Protein AF-A0A7S2FQJ7-F1 (afdb_monomer_lite)

Sequence (141 aa):
DREGGGGQGGASSARGGSSEAGDGGNAVFAIETALRRSIEEGCEGLMLKRLDGQYEPSWGTRRSAAWVKCKKDYIDGMGDSVDLVPIGGWRGMGRKKRWISPWLMATYDPHTGTLGSVCRCMSGFSDVFYREATIRYLGGE

pLDDT: mean 78.76, std 19.37, range [30.19, 96.88]

InterPro domains:
  IPR012310 DNA ligase, ATP-dependent, central [PF01068] (30-71)
  IPR012310 DNA ligase, ATP-dependent, central [PS50160] (31-109)
  IPR012340 Nucleic acid-binding, OB-fold [G3DSA:2.40.50.140] (77-139)
  IPR012340 Nucleic acid-binding, OB-fold [SSF50249] (79-133)
  IPR050191 ATP-dependent DNA ligase [PTHR45674] (30-134)

Foldseek 3Di:
DDDDDDDDDDDDDDPDDDDPPDCPVVVVVVQVVQQVVCVVVVHQGDKQADPPDDDDDPPPPDDDPRIDGDGLCVDPPSDDDDDWDFPDFDQDDDPRNQFTPFTFTWDADPVVRDTHTDDTHGDDDDPVVRVVVRCVPVVGD

Secondary structure (DSSP, 8-state):
---------------------SSHHHHHHHHHHHHHHHHHTT--EEEEE-TT-------TT---TTEEEEEGGGSTTTS-----EEEEEEE--GGGTTSEEEEEEEEEETTTTEEEEEEEE-SSS-HHHHHHHHHHHH---

Organism: NCBI:txid156173

Radius of gyration: 28.9 Å; chains: 1; bounding box: 75×60×74 Å

Structure (mmCIF, N/CA/C/O backbone):
data_AF-A0A7S2FQJ7-F1
#
_entry.id   AF-A0A7S2FQJ7-F1
#
loop_
_atom_site.group_PDB
_atom_site.id
_atom_site.type_symbol
_atom_site.label_atom_id
_atom_site.label_alt_id
_atom_site.label_comp_id
_atom_site.label_asym_id
_atom_site.label_entity_id
_atom_site.label_seq_id
_atom_site.pdbx_PDB_ins_code
_atom_site.Cartn_x
_atom_site.Cartn_y
_atom_site.Cartn_z
_atom_site.occupancy
_atom_site.B_iso_or_equiv
_atom_site.auth_seq_id
_atom_site.auth_comp_id
_atom_site.auth_asym_id
_atom_site.auth_atom_id
_atom_site.pdbx_PDB_model_num
ATOM 1 N N . ASP A 1 1 ? 52.864 43.488 -39.386 1.00 42.78 1 ASP A N 1
ATOM 2 C CA . ASP A 1 1 ? 52.586 43.341 -40.823 1.00 42.78 1 ASP A CA 1
ATOM 3 C C . ASP A 1 1 ? 51.248 42.688 -41.066 1.00 42.78 1 ASP A C 1
ATOM 5 O O . ASP A 1 1 ? 50.887 41.712 -40.419 1.00 42.78 1 ASP A O 1
ATOM 9 N N . ARG A 1 2 ? 50.484 43.356 -41.920 1.00 40.31 2 ARG A N 1
ATOM 10 C CA . ARG A 1 2 ? 49.109 43.109 -42.331 1.00 40.31 2 ARG A CA 1
ATOM 11 C C . ARG A 1 2 ? 49.191 42.785 -43.815 1.00 40.31 2 ARG A C 1
ATOM 13 O O . ARG A 1 2 ? 49.784 43.586 -44.516 1.00 40.31 2 ARG A O 1
ATOM 20 N N . GLU A 1 3 ? 48.591 41.681 -44.242 1.00 39.16 3 GLU A N 1
ATOM 21 C CA . GLU A 1 3 ? 48.091 41.372 -45.599 1.00 39.16 3 GLU A CA 1
ATOM 22 C C . GLU A 1 3 ? 47.535 39.934 -45.497 1.00 39.16 3 GLU A C 1
ATOM 24 O O . GLU A 1 3 ? 48.219 39.055 -44.990 1.00 39.16 3 GLU A O 1
ATOM 29 N N . GLY A 1 4 ? 46.245 39.629 -45.699 1.00 35.25 4 GLY A N 1
ATOM 30 C CA . GLY A 1 4 ? 45.377 39.958 -46.839 1.00 35.25 4 GLY A CA 1
ATOM 31 C C . GLY A 1 4 ? 45.614 38.900 -47.930 1.00 35.25 4 GLY A C 1
ATOM 32 O O . GLY A 1 4 ? 46.753 38.709 -48.314 1.00 35.25 4 GLY A O 1
ATOM 33 N N . GLY A 1 5 ? 44.670 38.136 -48.480 1.00 34.09 5 GLY A N 1
ATOM 34 C CA . GLY A 1 5 ? 43.215 38.037 -48.398 1.00 34.09 5 GLY A CA 1
ATOM 35 C C . GLY A 1 5 ? 42.712 37.173 -49.581 1.00 34.09 5 GLY A C 1
ATOM 36 O O . GLY A 1 5 ? 43.442 36.991 -50.550 1.00 34.09 5 GLY A O 1
ATOM 37 N N . GLY A 1 6 ? 41.458 36.698 -49.510 1.00 31.28 6 GLY A N 1
ATOM 38 C CA . GLY A 1 6 ? 40.651 36.156 -50.630 1.00 31.28 6 GLY A CA 1
ATOM 39 C C . GLY A 1 6 ? 40.807 34.648 -50.911 1.00 31.28 6 GLY A C 1
ATOM 40 O O . GLY A 1 6 ? 41.912 34.135 -50.914 1.00 31.28 6 GLY A O 1
ATOM 41 N N . GLY A 1 7 ? 39.774 33.840 -51.170 1.00 35.16 7 GLY A N 1
ATOM 42 C CA . GLY A 1 7 ? 38.332 34.049 -51.340 1.00 35.16 7 GLY A CA 1
ATOM 43 C C . GLY A 1 7 ? 37.750 32.994 -52.309 1.00 35.16 7 GLY A C 1
ATOM 44 O O . GLY A 1 7 ? 38.396 32.695 -53.305 1.00 35.16 7 GLY A O 1
ATOM 45 N N . GLN A 1 8 ? 36.506 32.542 -52.045 1.00 36.53 8 GLN A N 1
ATOM 46 C CA . GLN A 1 8 ? 35.584 31.721 -52.884 1.00 36.53 8 GLN A CA 1
ATOM 47 C C . GLN A 1 8 ? 35.875 30.206 -52.955 1.00 36.53 8 GLN A C 1
ATOM 49 O O . GLN A 1 8 ? 37.022 29.803 -53.045 1.00 36.53 8 GLN A O 1
ATOM 54 N N . GLY A 1 9 ? 34.924 29.266 -52.948 1.00 30.19 9 GLY A N 1
ATOM 55 C CA . GLY A 1 9 ? 33.457 29.211 -52.846 1.00 30.19 9 GLY A CA 1
ATOM 56 C C . GLY A 1 9 ? 33.097 27.712 -52.692 1.00 30.19 9 GLY A C 1
ATOM 57 O O . GLY A 1 9 ? 33.827 26.856 -53.172 1.00 30.19 9 GLY A O 1
ATOM 58 N N . GLY A 1 10 ? 32.148 27.321 -51.841 1.00 34.22 10 GLY A N 1
ATOM 59 C CA . GLY A 1 10 ? 30.789 26.988 -52.275 1.00 34.22 10 GLY A CA 1
ATOM 60 C C . GLY A 1 10 ? 30.623 25.513 -52.683 1.00 34.22 10 GLY A C 1
ATOM 61 O O . GLY A 1 10 ? 30.840 25.176 -53.837 1.00 34.22 10 GLY A O 1
ATOM 62 N N . ALA A 1 11 ? 30.160 24.657 -51.765 1.00 37.97 11 ALA A N 1
ATOM 63 C CA . ALA A 1 11 ? 29.363 23.472 -52.097 1.00 37.97 11 ALA A CA 1
ATOM 64 C C . ALA A 1 11 ? 28.546 23.029 -50.875 1.00 37.97 11 ALA A C 1
ATOM 66 O O . ALA A 1 11 ? 29.060 22.628 -49.834 1.00 37.97 11 ALA A O 1
ATOM 67 N N . SER A 1 12 ? 27.240 23.153 -51.045 1.00 44.34 12 SER A N 1
ATOM 68 C CA . SER A 1 12 ? 26.151 22.639 -50.232 1.00 44.34 12 SER A CA 1
ATOM 69 C C . SER A 1 12 ? 26.304 21.168 -49.835 1.00 44.34 12 SER A C 1
ATOM 71 O O . SER A 1 12 ? 26.470 20.305 -50.691 1.00 44.34 12 SER A O 1
ATOM 73 N N . SER A 1 13 ? 26.047 20.865 -48.566 1.00 37.53 13 SER A N 1
ATOM 74 C CA . SER A 1 13 ? 25.282 19.670 -48.207 1.00 37.53 13 SER A CA 1
ATOM 75 C C . SER A 1 13 ? 24.521 19.949 -46.921 1.00 37.53 13 SER A C 1
ATOM 77 O O . SER A 1 13 ? 24.993 19.698 -45.814 1.00 37.53 13 SER A O 1
ATOM 79 N N . ALA A 1 14 ? 23.307 20.460 -47.100 1.00 43.41 14 ALA A N 1
ATOM 80 C CA . ALA A 1 14 ? 22.246 20.294 -46.132 1.00 43.41 14 ALA A CA 1
ATOM 81 C C . ALA A 1 14 ? 22.056 18.791 -45.857 1.00 43.41 14 ALA A C 1
ATOM 83 O O . ALA A 1 14 ? 21.597 18.039 -46.712 1.00 43.41 14 ALA A O 1
ATOM 84 N N . ARG A 1 15 ? 22.415 18.356 -44.654 1.00 39.59 15 ARG A N 1
ATOM 85 C CA . ARG A 1 15 ? 21.751 17.250 -43.961 1.00 39.59 15 ARG A CA 1
ATOM 86 C C . ARG A 1 15 ? 21.337 17.869 -42.631 1.00 39.59 15 ARG A C 1
ATOM 88 O O . ARG A 1 15 ? 22.145 18.006 -41.728 1.00 39.59 15 ARG A O 1
ATOM 95 N N . GLY A 1 16 ? 20.202 18.554 -42.589 1.00 32.09 16 GLY A N 1
ATOM 96 C CA . GLY A 1 16 ? 18.915 17.890 -42.722 1.00 32.09 16 GLY A CA 1
ATOM 97 C C . GLY A 1 16 ? 18.671 17.229 -41.378 1.00 32.09 16 GLY A C 1
ATOM 98 O O . GLY A 1 16 ? 19.139 16.119 -41.150 1.00 32.09 16 GLY A O 1
ATOM 99 N N . GLY A 1 17 ? 18.037 17.975 -40.472 1.00 44.47 17 GLY A N 1
ATOM 100 C CA . GLY A 1 17 ? 17.577 17.433 -39.210 1.00 44.47 17 GLY A CA 1
ATOM 101 C C . GLY A 1 17 ? 16.654 16.258 -39.492 1.00 44.47 17 GLY A C 1
ATOM 102 O O . GLY A 1 17 ? 15.616 16.417 -40.125 1.00 44.47 17 GLY A O 1
ATOM 103 N N . SER A 1 18 ? 17.043 15.081 -39.030 1.00 35.97 18 SER A N 1
ATOM 104 C CA . SER A 1 18 ? 16.115 13.990 -38.795 1.00 35.97 18 SER A CA 1
ATOM 105 C C . SER A 1 18 ? 15.708 14.090 -37.335 1.00 35.97 18 SER A C 1
ATOM 107 O O . SER A 1 18 ? 16.428 13.673 -36.433 1.00 35.97 18 SER A O 1
ATOM 109 N N . SER A 1 19 ? 14.565 14.731 -37.123 1.00 44.47 19 SER A N 1
ATOM 110 C CA . SER A 1 19 ? 13.744 14.569 -35.935 1.00 44.47 19 SER A CA 1
ATOM 111 C C . SER A 1 19 ? 13.602 13.078 -35.613 1.00 44.47 19 SER A C 1
ATOM 113 O O . SER A 1 19 ? 12.895 12.364 -36.325 1.00 44.47 19 SER A O 1
ATOM 115 N N . GLU A 1 20 ? 14.257 12.605 -34.553 1.00 46.88 20 GLU A N 1
ATOM 116 C CA . GLU A 1 20 ? 13.988 11.297 -33.945 1.00 46.88 20 GLU A CA 1
ATOM 117 C C . GLU A 1 20 ? 12.658 11.362 -33.184 1.00 46.88 20 GLU A C 1
ATOM 119 O O . GLU A 1 20 ? 12.587 11.389 -31.960 1.00 46.88 20 GLU A O 1
ATOM 124 N N . ALA A 1 21 ? 11.572 11.446 -33.942 1.00 49.09 21 ALA A N 1
ATOM 125 C CA . ALA A 1 21 ? 10.216 11.299 -33.453 1.00 49.09 21 ALA A CA 1
ATOM 126 C C . ALA A 1 21 ? 9.614 10.106 -34.203 1.00 49.09 21 ALA A C 1
ATOM 128 O O . ALA A 1 21 ? 9.104 10.266 -35.308 1.00 49.09 21 ALA A O 1
ATOM 129 N N . GLY A 1 22 ? 9.745 8.893 -33.649 1.00 49.94 22 GLY A N 1
ATOM 130 C CA . GLY A 1 22 ? 9.162 7.709 -34.293 1.00 49.94 22 GLY A CA 1
ATOM 131 C C . GLY A 1 22 ? 9.268 6.353 -33.585 1.00 49.94 22 GLY A C 1
ATOM 132 O O . GLY A 1 22 ? 8.409 5.516 -33.827 1.00 49.94 22 GLY A O 1
ATOM 133 N N . ASP A 1 23 ? 10.239 6.1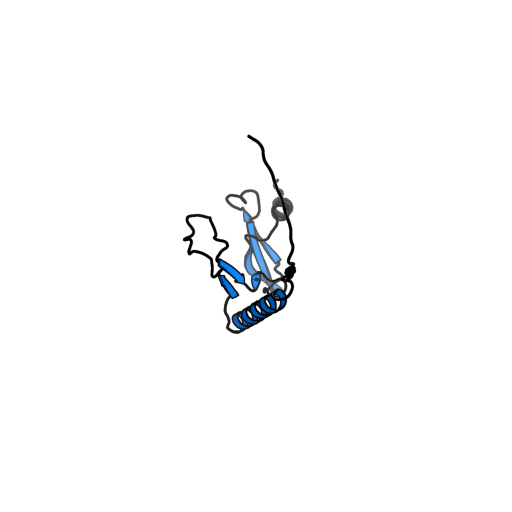12 -32.696 1.00 59.25 23 ASP A N 1
ATOM 134 C CA . ASP A 1 23 ? 10.474 4.751 -32.150 1.00 59.25 23 ASP A CA 1
ATOM 135 C C . ASP A 1 23 ? 9.892 4.506 -30.740 1.00 59.25 23 ASP A C 1
ATOM 137 O O . ASP A 1 23 ? 9.673 3.372 -30.312 1.00 59.25 23 ASP A O 1
ATOM 141 N N . GLY A 1 24 ? 9.550 5.574 -30.013 1.00 59.34 24 GLY A N 1
ATOM 142 C CA . GLY A 1 24 ? 9.061 5.461 -28.632 1.00 59.34 24 GLY A CA 1
ATOM 143 C C . GLY A 1 24 ? 7.766 4.650 -28.489 1.00 59.34 24 GLY A C 1
ATOM 144 O O . GLY A 1 24 ? 7.578 3.971 -27.483 1.00 59.34 24 GLY A O 1
ATOM 145 N N . GLY A 1 25 ? 6.893 4.666 -29.502 1.00 68.44 25 GLY A N 1
ATOM 146 C CA . GLY A 1 25 ? 5.627 3.925 -29.476 1.00 68.44 25 GLY A CA 1
ATOM 147 C C . GLY A 1 25 ? 5.806 2.404 -29.523 1.00 68.44 25 GLY A C 1
ATOM 148 O O . GLY A 1 25 ? 5.094 1.682 -28.828 1.00 68.44 25 GLY A O 1
ATOM 149 N N . ASN A 1 26 ? 6.789 1.914 -30.284 1.00 85.38 26 ASN A N 1
ATOM 150 C CA . ASN A 1 26 ? 7.086 0.483 -30.378 1.00 85.38 26 ASN A CA 1
ATOM 151 C C . ASN A 1 26 ? 7.743 -0.028 -29.088 1.00 85.38 26 ASN A C 1
ATOM 153 O O . ASN A 1 26 ? 7.339 -1.049 -28.533 1.00 85.38 26 ASN A O 1
ATOM 157 N N . ALA A 1 27 ? 8.701 0.733 -28.552 1.00 85.62 27 ALA A N 1
ATOM 158 C CA . ALA A 1 27 ? 9.387 0.376 -27.314 1.00 85.62 27 ALA A CA 1
ATOM 159 C C . ALA A 1 27 ? 8.429 0.283 -26.114 1.00 85.62 27 ALA A C 1
ATOM 161 O O . ALA A 1 27 ? 8.502 -0.670 -25.336 1.00 85.62 27 ALA A O 1
ATOM 162 N N . VAL A 1 28 ? 7.500 1.235 -25.976 1.00 87.50 28 VAL A N 1
ATOM 163 C CA . VAL A 1 28 ? 6.491 1.206 -24.904 1.00 87.50 28 VAL A CA 1
ATOM 164 C C . VAL A 1 28 ? 5.584 -0.017 -25.042 1.00 87.50 28 VAL A C 1
ATOM 166 O O . VAL A 1 28 ? 5.380 -0.728 -24.060 1.00 87.50 28 VAL A O 1
ATOM 169 N N . PHE A 1 29 ? 5.113 -0.316 -26.256 1.00 89.50 29 PHE A N 1
ATOM 170 C CA . PHE A 1 29 ? 4.285 -1.495 -26.516 1.00 89.50 29 PHE A CA 1
ATOM 171 C C . PHE A 1 29 ? 5.017 -2.812 -26.204 1.00 89.50 29 PHE A C 1
ATOM 173 O O . PHE A 1 29 ? 4.442 -3.727 -25.608 1.00 89.50 29 PHE A O 1
ATOM 180 N N . ALA A 1 30 ? 6.305 -2.908 -26.548 1.00 90.50 30 ALA A N 1
ATOM 181 C CA . ALA A 1 30 ? 7.129 -4.073 -26.239 1.00 90.50 30 ALA A CA 1
ATOM 182 C C . ALA A 1 30 ? 7.303 -4.274 -24.723 1.00 90.50 30 ALA A C 1
ATOM 184 O O . ALA A 1 30 ? 7.193 -5.400 -24.233 1.00 90.50 30 ALA A O 1
ATOM 185 N N . ILE A 1 31 ? 7.527 -3.190 -23.971 1.00 90.38 31 ILE A N 1
ATOM 186 C CA . ILE A 1 31 ? 7.642 -3.230 -22.505 1.00 90.38 31 ILE A CA 1
ATOM 187 C C . ILE A 1 31 ? 6.308 -3.628 -21.868 1.00 90.38 31 ILE A C 1
ATOM 189 O O . ILE A 1 31 ? 6.295 -4.471 -20.974 1.00 90.38 31 ILE A O 1
ATOM 193 N N . GLU A 1 32 ? 5.192 -3.066 -22.333 1.00 89.06 32 GLU A N 1
ATOM 194 C CA . GLU A 1 32 ? 3.861 -3.418 -21.833 1.00 89.06 32 GLU A CA 1
ATOM 195 C C . GLU A 1 32 ? 3.546 -4.899 -22.075 1.00 89.06 32 GLU A C 1
ATOM 197 O O . GLU A 1 32 ? 3.114 -5.605 -21.163 1.00 89.06 32 GLU A O 1
ATOM 202 N N . THR A 1 33 ? 3.829 -5.395 -23.281 1.00 91.56 33 THR A N 1
ATOM 203 C CA . THR A 1 33 ? 3.628 -6.805 -23.642 1.00 91.56 33 THR A CA 1
ATOM 204 C C . THR A 1 33 ? 4.485 -7.726 -22.772 1.00 91.56 33 THR A C 1
ATOM 206 O O . THR A 1 33 ? 3.990 -8.723 -22.242 1.00 91.56 33 THR A O 1
ATOM 209 N N . ALA A 1 34 ? 5.760 -7.379 -22.569 1.00 91.19 34 ALA A N 1
ATOM 210 C CA . ALA A 1 34 ? 6.657 -8.133 -21.698 1.00 91.19 34 ALA A CA 1
ATOM 211 C C . ALA A 1 34 ? 6.189 -8.121 -20.234 1.00 91.19 34 ALA A C 1
ATOM 213 O O . ALA A 1 34 ? 6.286 -9.140 -19.549 1.00 91.19 34 ALA A O 1
ATOM 214 N N . LEU A 1 35 ? 5.652 -6.994 -19.757 1.00 90.69 35 LEU A N 1
ATOM 215 C CA . LEU A 1 35 ? 5.143 -6.875 -18.396 1.00 90.69 35 LEU A CA 1
ATOM 216 C C . LEU A 1 35 ? 3.919 -7.769 -18.195 1.00 90.69 35 LEU A C 1
ATOM 218 O O . LEU A 1 35 ? 3.905 -8.551 -17.245 1.00 90.69 35 LEU A O 1
ATOM 222 N N . ARG A 1 36 ? 2.936 -7.710 -19.102 1.00 89.00 36 ARG A N 1
ATOM 223 C CA . ARG A 1 36 ? 1.736 -8.563 -19.046 1.00 89.00 36 ARG A CA 1
ATOM 224 C C . ARG A 1 36 ? 2.104 -10.042 -19.028 1.00 89.00 36 ARG A C 1
ATOM 226 O O . ARG A 1 36 ? 1.665 -10.763 -18.139 1.00 89.00 36 ARG A O 1
ATOM 233 N N . ARG A 1 37 ? 3.003 -10.458 -19.923 1.00 92.38 37 ARG A N 1
ATOM 234 C CA . ARG A 1 37 ? 3.514 -11.831 -19.952 1.00 92.38 37 ARG A CA 1
ATOM 235 C C . ARG A 1 37 ? 4.184 -12.228 -18.633 1.00 92.38 37 ARG A C 1
ATOM 237 O O . ARG A 1 37 ? 3.929 -13.313 -18.128 1.00 92.38 37 ARG A O 1
ATOM 244 N N . SER A 1 38 ? 5.010 -11.354 -18.050 1.00 92.50 38 SER A N 1
ATOM 245 C CA . SER A 1 38 ? 5.659 -11.650 -16.764 1.00 92.50 38 SER A CA 1
ATOM 246 C C . SER A 1 38 ? 4.644 -11.851 -15.633 1.00 92.50 38 SER A C 1
ATOM 248 O O . SER A 1 38 ? 4.835 -12.721 -14.789 1.00 92.50 38 SER A O 1
ATOM 250 N N . ILE A 1 39 ? 3.547 -11.088 -15.643 1.00 88.44 39 ILE A N 1
ATOM 251 C CA . ILE A 1 39 ? 2.466 -11.203 -14.658 1.00 88.44 39 ILE A CA 1
ATOM 252 C C . ILE A 1 39 ? 1.698 -12.518 -14.858 1.00 88.44 39 ILE A C 1
ATOM 254 O O . ILE A 1 39 ? 1.423 -13.207 -13.879 1.00 88.44 39 ILE A O 1
ATOM 258 N N . GLU A 1 40 ? 1.399 -12.899 -16.105 1.00 89.06 40 GLU A N 1
ATOM 259 C CA . GLU A 1 40 ? 0.769 -14.188 -16.444 1.00 89.06 40 GLU A CA 1
ATOM 260 C C . GLU A 1 40 ? 1.635 -15.386 -16.029 1.00 89.06 40 GLU A C 1
ATOM 262 O O . GLU A 1 40 ? 1.121 -16.398 -15.557 1.00 89.06 40 GLU A O 1
ATOM 267 N N . GLU A 1 41 ? 2.958 -15.252 -16.135 1.00 93.94 41 GLU A N 1
ATOM 268 C CA . GLU A 1 41 ? 3.937 -16.236 -15.659 1.00 93.94 41 GLU A CA 1
ATOM 269 C C . GLU A 1 41 ? 4.125 -16.205 -14.122 1.00 93.94 41 GLU A C 1
ATOM 271 O O . GLU A 1 41 ? 4.924 -16.969 -13.579 1.00 93.94 41 GLU A O 1
ATOM 276 N N . GLY A 1 42 ? 3.396 -15.347 -13.398 1.00 87.56 42 GLY A N 1
ATOM 277 C CA . GLY A 1 42 ? 3.425 -15.259 -11.935 1.00 87.56 42 GLY A CA 1
ATOM 278 C C . GLY A 1 42 ? 4.618 -14.489 -11.353 1.00 87.56 42 GLY A C 1
ATOM 279 O O . GLY A 1 42 ? 4.891 -14.596 -10.157 1.00 87.56 42 GLY A O 1
ATOM 280 N N . CYS A 1 43 ? 5.344 -13.717 -12.166 1.00 90.75 43 CYS A N 1
ATOM 281 C CA . CYS A 1 43 ? 6.434 -12.856 -11.700 1.00 90.75 43 CYS A CA 1
ATOM 282 C C . CYS A 1 43 ? 5.910 -11.528 -11.117 1.00 90.75 43 CYS A C 1
ATOM 284 O O . CYS A 1 43 ? 4.856 -11.030 -11.501 1.00 90.75 43 CYS A O 1
ATOM 286 N N . GLU A 1 44 ? 6.686 -10.894 -10.224 1.00 87.56 44 GLU A N 1
ATOM 287 C CA . GLU A 1 44 ? 6.320 -9.588 -9.634 1.00 87.56 44 GLU A CA 1
ATOM 288 C C . GLU A 1 44 ? 6.298 -8.429 -10.656 1.00 87.56 44 GLU A C 1
ATOM 290 O O . GLU A 1 44 ? 5.641 -7.406 -10.436 1.00 87.56 44 GLU A O 1
ATOM 295 N N . GLY A 1 45 ? 7.073 -8.553 -11.738 1.00 89.69 45 GLY A N 1
ATOM 296 C CA . GLY A 1 45 ? 7.219 -7.546 -12.786 1.00 89.69 45 GLY A CA 1
ATOM 297 C C . GLY A 1 45 ? 8.586 -7.595 -13.473 1.00 89.69 45 GLY A C 1
ATOM 298 O O . GLY A 1 45 ? 9.274 -8.616 -13.457 1.00 89.69 45 GLY A O 1
ATOM 299 N N . LEU A 1 46 ? 9.003 -6.471 -14.060 1.00 91.88 46 LEU A N 1
ATOM 300 C CA . LEU A 1 46 ? 10.227 -6.349 -14.853 1.00 91.88 46 LEU A CA 1
ATOM 301 C C . LEU A 1 46 ? 11.339 -5.583 -14.124 1.00 91.88 46 LEU A C 1
ATOM 303 O O . LEU A 1 46 ? 11.108 -4.615 -13.396 1.00 91.88 46 LEU A O 1
ATOM 307 N N . MET A 1 47 ? 12.580 -5.977 -14.404 1.00 91.31 47 MET A N 1
ATOM 308 C CA . MET A 1 47 ? 13.784 -5.219 -14.061 1.00 91.31 47 MET A CA 1
ATOM 309 C C . MET A 1 47 ? 14.338 -4.560 -15.321 1.00 91.31 47 MET A C 1
ATOM 311 O O . MET A 1 47 ? 14.943 -5.228 -16.158 1.00 91.31 47 MET A O 1
ATOM 315 N N . LEU A 1 48 ? 14.171 -3.246 -15.440 1.00 88.75 48 LEU A N 1
ATOM 316 C CA . LEU A 1 48 ? 14.721 -2.468 -16.545 1.00 88.75 48 LEU A CA 1
ATOM 317 C C . LEU A 1 48 ? 16.154 -2.069 -16.204 1.00 88.75 48 LEU A C 1
ATOM 319 O O . LEU A 1 48 ? 16.396 -1.414 -15.189 1.00 88.75 48 LEU A O 1
ATOM 323 N N . LYS A 1 49 ? 17.106 -2.482 -17.040 1.00 88.12 49 LYS A N 1
ATOM 324 C CA . LYS A 1 49 ? 18.527 -2.188 -16.860 1.00 88.12 49 LYS A CA 1
ATOM 325 C C . LYS A 1 49 ? 19.043 -1.413 -18.056 1.00 88.12 49 LYS A C 1
ATOM 327 O O . LYS A 1 49 ? 18.883 -1.842 -19.195 1.00 88.12 49 LYS A O 1
ATOM 332 N N . ARG A 1 50 ? 19.697 -0.291 -17.783 1.00 86.25 50 ARG A N 1
ATOM 333 C CA . ARG A 1 50 ? 20.467 0.436 -18.789 1.00 86.25 50 ARG A CA 1
ATOM 334 C C . ARG A 1 50 ? 21.641 -0.415 -19.263 1.00 86.25 50 ARG A C 1
ATOM 336 O O . ARG A 1 50 ? 22.427 -0.874 -18.439 1.00 86.25 50 ARG A O 1
ATOM 343 N N . LEU A 1 51 ? 21.764 -0.602 -20.576 1.00 85.75 51 LEU A N 1
ATOM 344 C CA . LEU A 1 51 ? 22.868 -1.362 -21.176 1.00 85.75 51 LEU A CA 1
ATOM 345 C C . LEU A 1 51 ? 24.207 -0.615 -21.078 1.00 85.75 51 LEU A C 1
ATOM 347 O O . LEU A 1 51 ? 25.257 -1.242 -21.019 1.00 85.75 51 LEU A O 1
ATOM 351 N N . ASP A 1 52 ? 24.160 0.715 -21.011 1.00 85.06 52 ASP A N 1
ATOM 352 C CA . ASP A 1 52 ? 25.309 1.601 -20.806 1.00 85.06 52 ASP A CA 1
ATOM 353 C C . ASP A 1 52 ? 25.595 1.893 -19.318 1.00 85.06 52 ASP A C 1
ATOM 355 O O . ASP A 1 52 ? 26.515 2.640 -18.983 1.00 85.06 52 ASP A O 1
ATOM 359 N N . GLY A 1 53 ? 24.804 1.319 -18.405 1.00 72.75 53 GLY A N 1
ATOM 360 C CA . GLY A 1 53 ? 24.952 1.514 -16.969 1.00 72.75 53 GLY A CA 1
ATOM 361 C C . GLY A 1 53 ? 26.088 0.670 -16.396 1.00 72.75 53 GLY A C 1
ATOM 362 O O . GLY A 1 53 ? 26.065 -0.556 -16.487 1.00 72.75 53 GLY A O 1
ATOM 363 N N . GLN A 1 54 ? 27.052 1.314 -15.738 1.00 75.50 54 GLN A N 1
ATOM 364 C CA . GLN A 1 54 ? 28.042 0.606 -14.925 1.00 75.50 54 GLN A CA 1
ATOM 365 C C . GLN A 1 54 ? 27.363 -0.062 -13.721 1.00 75.50 54 GLN A C 1
ATOM 367 O O . GLN A 1 54 ? 26.380 0.449 -13.172 1.00 75.50 54 GLN A O 1
ATOM 372 N N . TYR A 1 55 ? 27.892 -1.210 -13.293 1.00 77.00 55 TYR A N 1
ATOM 373 C CA . TYR A 1 55 ? 27.454 -1.826 -12.046 1.00 77.00 55 TYR A CA 1
ATOM 374 C C . TYR A 1 55 ? 27.970 -0.992 -10.872 1.00 77.00 55 TYR A C 1
ATOM 376 O O . TYR A 1 55 ? 29.143 -1.060 -10.516 1.00 77.00 55 TYR A O 1
ATOM 384 N N . GLU A 1 56 ? 27.085 -0.197 -10.279 1.00 72.25 56 GLU A N 1
ATOM 385 C CA . GLU A 1 56 ? 27.364 0.554 -9.059 1.00 72.25 56 GLU A CA 1
ATOM 386 C C . GLU A 1 56 ? 26.791 -0.213 -7.862 1.00 72.25 56 GLU A C 1
ATOM 388 O O . GLU A 1 56 ? 25.565 -0.244 -7.689 1.00 72.25 56 GLU A O 1
ATOM 393 N N . PRO A 1 57 ? 27.636 -0.831 -7.013 1.00 70.06 57 PRO A N 1
ATOM 394 C CA . PRO A 1 57 ? 27.184 -1.314 -5.720 1.00 70.06 57 PRO A CA 1
ATOM 395 C C . PRO A 1 57 ? 26.615 -0.118 -4.958 1.00 70.06 57 PRO A C 1
ATOM 397 O O . PRO A 1 57 ? 27.285 0.906 -4.814 1.00 70.06 57 PRO A O 1
ATOM 400 N N . SER A 1 58 ? 25.379 -0.222 -4.474 1.00 61.88 58 SER A N 1
ATOM 401 C CA . SER A 1 58 ? 24.781 0.848 -3.681 1.00 61.88 58 SER A CA 1
ATOM 402 C C . SER A 1 58 ? 25.535 0.971 -2.354 1.00 61.88 58 SER A C 1
ATOM 404 O O . SER A 1 58 ? 25.248 0.247 -1.400 1.00 61.88 58 SER A O 1
ATOM 406 N N . TRP A 1 59 ? 26.521 1.864 -2.276 1.00 56.88 59 TRP A N 1
ATOM 407 C CA . TRP A 1 59 ? 27.102 2.249 -0.995 1.00 56.88 59 TRP A CA 1
ATOM 408 C C . TRP A 1 59 ? 26.104 3.163 -0.270 1.00 56.88 59 TRP A C 1
ATOM 410 O O . TRP A 1 59 ? 25.834 4.290 -0.693 1.00 56.88 59 TRP A O 1
ATOM 420 N N . GLY A 1 60 ? 25.505 2.657 0.809 1.00 64.94 60 GLY A N 1
ATOM 421 C CA . GLY A 1 60 ? 24.516 3.387 1.605 1.00 64.94 60 GLY A CA 1
ATOM 422 C C . GLY A 1 60 ? 23.151 3.546 0.915 1.00 64.94 60 GLY A C 1
ATOM 423 O O . GLY A 1 60 ? 22.619 2.608 0.334 1.00 64.94 60 GLY A O 1
ATOM 424 N N . THR A 1 61 ? 22.550 4.740 1.010 1.00 57.91 61 THR A N 1
ATOM 425 C CA . THR A 1 61 ? 21.169 5.023 0.547 1.00 57.91 61 THR A CA 1
ATOM 426 C C . THR A 1 61 ? 21.066 5.410 -0.939 1.00 57.91 61 THR A C 1
ATOM 428 O O . THR A 1 61 ? 19.985 5.717 -1.447 1.00 57.91 61 THR A O 1
ATOM 431 N N . ARG A 1 62 ? 22.194 5.444 -1.661 1.00 64.06 62 ARG A N 1
ATOM 432 C CA . ARG A 1 62 ? 22.231 5.877 -3.062 1.00 64.06 62 ARG A CA 1
ATOM 433 C C . ARG A 1 62 ? 21.695 4.754 -3.951 1.00 64.06 62 ARG A C 1
ATOM 435 O O . ARG A 1 62 ? 22.394 3.785 -4.232 1.00 64.06 62 ARG A O 1
ATOM 442 N N . ARG A 1 63 ? 20.437 4.876 -4.382 1.00 65.25 63 ARG A N 1
ATOM 443 C CA . ARG A 1 63 ? 19.873 4.011 -5.426 1.00 65.25 63 ARG A CA 1
ATOM 444 C C . ARG A 1 63 ? 20.400 4.480 -6.779 1.00 65.25 63 ARG A C 1
ATOM 446 O O . ARG A 1 63 ? 20.250 5.655 -7.107 1.00 65.25 63 ARG A O 1
ATOM 453 N N . SER A 1 64 ? 21.013 3.588 -7.549 1.00 69.44 64 SER A N 1
ATOM 454 C CA . SER A 1 64 ? 21.392 3.899 -8.925 1.00 69.44 64 SER A CA 1
ATOM 455 C C . SER A 1 64 ? 20.133 3.932 -9.799 1.00 69.44 64 SER A C 1
ATOM 457 O O . SER A 1 64 ? 19.259 3.073 -9.694 1.00 69.44 64 SER A O 1
ATOM 459 N N . ALA A 1 65 ? 20.027 4.931 -10.678 1.00 72.38 65 ALA A N 1
ATOM 460 C CA . ALA A 1 65 ? 18.949 5.003 -11.671 1.00 72.38 65 ALA A CA 1
ATOM 461 C C . ALA A 1 65 ? 19.163 4.024 -12.842 1.00 72.38 65 ALA A C 1
ATOM 463 O O . ALA A 1 65 ? 18.364 3.971 -13.771 1.00 72.38 65 ALA A O 1
ATOM 464 N N . ALA A 1 66 ? 20.259 3.258 -12.816 1.00 79.81 66 ALA A N 1
ATOM 465 C CA . ALA A 1 66 ? 20.588 2.291 -13.851 1.00 79.81 66 ALA A CA 1
ATOM 466 C C . ALA A 1 66 ? 19.618 1.103 -13.861 1.00 79.81 66 ALA A C 1
ATOM 468 O O . ALA A 1 66 ? 19.430 0.493 -14.915 1.00 79.81 66 ALA A O 1
ATOM 469 N N . TRP A 1 67 ? 19.061 0.737 -12.699 1.00 85.88 67 TRP A N 1
ATOM 470 C CA . TRP A 1 67 ? 18.187 -0.423 -12.525 1.00 85.88 67 TRP A CA 1
ATOM 471 C C . TRP A 1 67 ? 16.842 0.031 -11.954 1.00 85.88 67 TRP A C 1
ATOM 473 O O . TRP A 1 67 ? 16.755 0.460 -10.803 1.00 85.88 67 TRP A O 1
ATOM 483 N N . VAL A 1 68 ? 15.781 -0.092 -12.746 1.00 87.88 68 VAL A N 1
ATOM 484 C CA . VAL A 1 68 ? 14.427 0.328 -12.374 1.00 87.88 68 VAL A CA 1
ATOM 485 C C . VAL A 1 68 ? 13.528 -0.897 -12.242 1.00 87.88 68 VAL A C 1
ATOM 487 O O . VAL A 1 68 ? 13.500 -1.762 -13.114 1.00 87.88 68 VAL A O 1
ATOM 490 N N . LYS A 1 69 ? 12.791 -0.969 -11.131 1.00 89.44 69 LYS A N 1
ATOM 491 C CA . LYS A 1 69 ? 11.765 -1.988 -10.883 1.00 89.44 69 LYS A CA 1
ATOM 492 C C . LYS A 1 69 ? 10.442 -1.503 -11.467 1.00 89.44 69 LYS A C 1
ATOM 494 O O . LYS A 1 69 ? 9.927 -0.487 -11.009 1.00 89.44 69 LYS A O 1
ATOM 499 N N . CYS A 1 70 ? 9.890 -2.231 -12.426 1.00 88.94 70 CYS A N 1
ATOM 500 C CA . CYS A 1 70 ? 8.542 -2.019 -12.939 1.00 88.94 70 CYS A CA 1
ATOM 501 C C . CYS A 1 70 ? 7.652 -3.144 -12.402 1.00 88.94 70 CYS A C 1
ATOM 503 O O . CYS A 1 70 ? 7.797 -4.287 -12.822 1.00 88.94 70 CYS A O 1
ATOM 505 N N . LYS A 1 71 ? 6.791 -2.841 -11.427 1.00 88.06 71 LYS A N 1
ATOM 506 C CA . LYS A 1 71 ? 5.877 -3.809 -10.800 1.00 88.06 71 LYS A CA 1
ATOM 507 C C . LYS A 1 71 ? 4.438 -3.508 -11.185 1.00 88.06 71 LYS A C 1
ATOM 509 O O . LYS A 1 71 ? 4.108 -2.341 -11.402 1.00 88.06 71 LYS A O 1
ATOM 514 N N . LYS A 1 72 ? 3.582 -4.536 -11.169 1.00 83.75 72 LYS A N 1
ATOM 515 C CA . LYS A 1 72 ? 2.135 -4.366 -11.384 1.00 83.75 72 LYS A CA 1
ATOM 516 C C . LYS A 1 72 ? 1.523 -3.343 -10.418 1.00 83.75 72 LYS A C 1
ATOM 518 O O . LYS A 1 72 ? 0.716 -2.522 -10.830 1.00 83.75 72 LYS A O 1
ATOM 523 N N . ASP A 1 73 ? 2.003 -3.321 -9.170 1.00 82.81 73 ASP A N 1
ATOM 524 C CA . ASP A 1 73 ? 1.478 -2.470 -8.091 1.00 82.81 73 ASP A CA 1
ATOM 525 C C . ASP A 1 73 ? 1.728 -0.971 -8.311 1.00 82.81 73 ASP A C 1
ATOM 527 O O . ASP A 1 73 ? 1.190 -0.136 -7.590 1.00 82.81 73 ASP A O 1
ATOM 531 N N . TYR A 1 74 ? 2.596 -0.613 -9.261 1.00 79.50 74 TYR A N 1
ATOM 532 C CA . TYR A 1 74 ? 2.886 0.784 -9.588 1.00 79.50 74 TYR A CA 1
ATOM 533 C C . TYR A 1 74 ? 1.990 1.328 -10.698 1.00 79.50 74 TYR A C 1
ATOM 535 O O . TYR A 1 74 ? 2.009 2.535 -10.936 1.00 79.50 74 TYR A O 1
ATOM 543 N N . ILE A 1 75 ? 1.239 0.465 -11.385 1.00 79.38 75 ILE A N 1
ATOM 544 C CA . ILE A 1 75 ? 0.362 0.867 -12.479 1.00 79.38 75 ILE A CA 1
ATOM 545 C C . ILE A 1 75 ? -1.062 0.961 -11.951 1.00 79.38 75 ILE A C 1
ATOM 547 O O . ILE A 1 75 ? -1.611 -0.001 -11.410 1.00 79.38 75 ILE A O 1
ATOM 551 N N . ASP A 1 76 ? -1.650 2.142 -12.124 1.00 75.31 76 ASP A N 1
ATOM 552 C CA . ASP A 1 76 ? -3.013 2.410 -11.694 1.00 75.31 76 ASP A CA 1
ATOM 553 C C . ASP A 1 76 ? -3.999 1.455 -12.388 1.00 75.31 76 ASP A C 1
ATOM 555 O O . ASP A 1 76 ? -3.905 1.204 -13.591 1.00 75.31 76 ASP A O 1
ATOM 559 N N . GLY A 1 77 ? -4.905 0.868 -11.608 1.00 75.62 77 GLY A N 1
ATOM 560 C CA . GLY A 1 77 ? -5.880 -0.119 -12.080 1.00 75.62 77 GLY A CA 1
ATOM 561 C C . GLY A 1 77 ? -5.369 -1.551 -12.315 1.00 75.62 77 GLY A C 1
ATOM 562 O O . GLY A 1 77 ? -6.190 -2.415 -12.609 1.00 75.62 77 GLY A O 1
ATOM 563 N N . MET A 1 78 ? -4.065 -1.838 -12.173 1.00 73.12 78 MET A N 1
ATOM 564 C CA . MET A 1 78 ? -3.513 -3.209 -12.270 1.00 73.12 78 MET A CA 1
ATOM 565 C C . MET A 1 78 ? -3.120 -3.829 -10.919 1.00 73.12 78 MET A C 1
ATOM 567 O O . MET A 1 78 ? -2.870 -5.034 -10.841 1.00 73.12 78 MET A O 1
ATOM 571 N N . GLY A 1 79 ? -3.039 -3.016 -9.865 1.00 77.88 79 GLY A N 1
ATOM 572 C CA . GLY A 1 79 ? -2.823 -3.484 -8.498 1.00 77.88 79 GLY A CA 1
ATOM 573 C C . GLY A 1 79 ? -4.112 -3.991 -7.851 1.00 77.88 79 GLY A C 1
ATOM 574 O O . GLY A 1 79 ? -5.191 -3.453 -8.095 1.00 77.88 79 GLY A O 1
ATOM 575 N N . ASP A 1 80 ? -3.987 -4.997 -6.987 1.00 82.56 80 ASP A N 1
ATOM 576 C CA . ASP A 1 80 ? -5.105 -5.482 -6.180 1.00 82.56 80 ASP A CA 1
ATOM 577 C C . ASP A 1 80 ? -5.447 -4.429 -5.111 1.00 82.56 80 ASP A C 1
ATOM 579 O O . ASP A 1 80 ? -4.602 -4.066 -4.287 1.00 82.56 80 ASP A O 1
ATOM 583 N N . SER A 1 81 ? -6.682 -3.926 -5.118 1.00 86.69 81 SER A N 1
ATOM 584 C CA . SER A 1 81 ? -7.192 -2.994 -4.111 1.00 86.69 81 SER A CA 1
ATOM 585 C C . SER A 1 81 ? -8.355 -3.621 -3.347 1.00 86.69 81 SER A C 1
ATOM 587 O O . SER A 1 81 ? -9.167 -4.363 -3.896 1.00 86.69 81 SER A O 1
ATOM 589 N N . VAL A 1 82 ? -8.405 -3.358 -2.042 1.00 89.38 82 VAL A N 1
ATOM 590 C CA . VAL A 1 82 ? -9.454 -3.863 -1.154 1.00 89.38 82 VAL A CA 1
ATOM 591 C C . VAL A 1 82 ? -9.924 -2.755 -0.224 1.00 89.38 82 VAL A C 1
ATOM 593 O O . VAL A 1 82 ? -9.109 -2.024 0.346 1.00 89.38 82 VAL A O 1
ATOM 596 N N . ASP A 1 83 ? -11.238 -2.662 -0.041 1.00 91.44 83 ASP A N 1
ATOM 597 C CA . ASP A 1 83 ? -11.851 -1.738 0.906 1.00 91.44 83 ASP A CA 1
ATOM 598 C C . ASP A 1 83 ? -11.875 -2.366 2.299 1.00 91.44 83 ASP A C 1
ATOM 600 O O . ASP A 1 83 ? -12.458 -3.430 2.518 1.00 91.44 83 ASP A O 1
ATOM 604 N N . LEU A 1 84 ? -11.224 -1.707 3.257 1.00 94.12 84 LEU A N 1
ATOM 605 C CA . LEU A 1 84 ? -11.089 -2.199 4.624 1.00 94.12 84 LEU A CA 1
ATOM 606 C C . LEU A 1 84 ? -11.569 -1.157 5.634 1.00 94.12 84 LEU A C 1
ATOM 608 O O . LEU A 1 84 ? -11.354 0.045 5.471 1.00 94.12 84 LEU A O 1
ATOM 612 N N . VAL A 1 85 ? -12.146 -1.634 6.734 1.00 93.31 85 VAL A N 1
ATOM 613 C CA . VAL A 1 85 ? -12.626 -0.801 7.839 1.00 93.31 85 VAL A CA 1
ATOM 614 C C . VAL A 1 85 ? -11.536 -0.681 8.911 1.00 93.31 85 VAL A C 1
ATOM 616 O O . VAL A 1 85 ? -11.031 -1.708 9.375 1.00 93.31 85 VAL A O 1
ATOM 619 N N . PRO A 1 86 ? -11.157 0.535 9.347 1.00 92.62 86 PRO A N 1
ATOM 620 C CA . PRO A 1 86 ? -10.267 0.704 10.489 1.00 92.62 86 PRO A CA 1
ATOM 621 C C . PRO A 1 86 ? -11.004 0.349 11.789 1.00 92.62 86 PRO A C 1
ATOM 623 O O . PRO A 1 86 ? -11.982 0.999 12.150 1.00 92.62 86 PRO A O 1
ATOM 626 N N . ILE A 1 87 ? -10.520 -0.664 12.510 1.00 94.50 87 ILE A N 1
ATOM 627 C CA . ILE A 1 87 ? -11.128 -1.162 13.762 1.00 94.50 87 ILE A CA 1
ATOM 628 C C . ILE A 1 87 ? -10.294 -0.862 15.012 1.00 94.50 87 ILE A C 1
ATOM 630 O O . ILE A 1 87 ? -10.728 -1.109 16.133 1.00 94.50 87 ILE A O 1
ATOM 634 N N . GLY A 1 88 ? -9.084 -0.334 14.841 1.00 93.56 88 GLY A N 1
ATOM 635 C CA . GLY A 1 88 ? -8.213 0.039 15.949 1.00 93.56 88 GLY A CA 1
ATOM 636 C C . GLY A 1 88 ? -6.898 0.640 15.475 1.00 93.56 88 GLY A C 1
ATOM 637 O O . GLY A 1 88 ? -6.631 0.727 14.277 1.00 93.56 88 GLY A O 1
ATOM 638 N N . GLY A 1 89 ? -6.047 1.036 16.414 1.00 93.44 89 GLY A N 1
ATOM 639 C CA . GLY A 1 89 ? -4.731 1.572 16.095 1.00 93.44 89 GLY A CA 1
ATOM 640 C C . GLY A 1 89 ? -3.816 1.647 17.308 1.00 93.44 89 GLY A C 1
ATOM 641 O O . GLY A 1 89 ? -4.263 1.603 18.453 1.00 93.44 89 GLY A O 1
ATOM 642 N N . TRP A 1 90 ? -2.517 1.752 17.044 1.00 93.25 90 TRP A N 1
ATOM 643 C CA . TRP A 1 90 ? -1.487 1.891 18.073 1.00 93.25 90 TRP A CA 1
ATOM 644 C C . TRP A 1 90 ? -0.926 3.304 18.085 1.00 93.25 90 TRP A C 1
ATOM 646 O O . TRP A 1 90 ? -0.933 4.004 17.072 1.00 93.25 90 TRP A O 1
ATOM 656 N N . ARG A 1 91 ? -0.373 3.716 19.226 1.00 91.25 91 ARG A N 1
ATOM 657 C CA . ARG A 1 91 ? 0.414 4.944 19.284 1.00 91.25 91 ARG A CA 1
ATOM 658 C C . ARG A 1 91 ? 1.712 4.750 18.505 1.00 91.25 91 ARG A C 1
ATOM 660 O O . ARG A 1 91 ? 2.450 3.801 18.763 1.00 91.25 91 ARG A O 1
ATOM 667 N N . GLY A 1 92 ? 1.980 5.652 17.566 1.00 89.25 92 GLY A N 1
ATOM 668 C CA . GLY A 1 92 ? 3.155 5.556 16.715 1.00 89.25 92 GLY A CA 1
ATOM 669 C C . GLY A 1 92 ? 4.469 5.711 17.472 1.00 89.25 92 GLY A C 1
ATOM 670 O O . GLY A 1 92 ? 4.529 6.134 18.628 1.00 89.25 92 GLY A O 1
ATOM 671 N N . MET A 1 93 ? 5.557 5.385 16.779 1.00 88.69 93 MET A N 1
ATOM 672 C CA . MET A 1 93 ? 6.928 5.502 17.274 1.00 88.69 93 MET A CA 1
ATOM 673 C C . MET A 1 93 ? 7.778 6.328 16.295 1.00 88.69 93 MET A C 1
ATOM 675 O O . MET A 1 93 ? 7.406 6.520 15.133 1.00 88.69 93 MET A O 1
ATOM 679 N N . GLY A 1 94 ? 8.908 6.869 16.763 1.00 89.69 94 GLY A N 1
ATOM 680 C CA . GLY A 1 94 ? 9.823 7.670 15.939 1.00 89.69 94 GLY A CA 1
ATOM 681 C C . GLY A 1 94 ? 9.140 8.900 15.330 1.00 89.69 94 GLY A C 1
ATOM 682 O O . GLY A 1 94 ? 8.530 9.690 16.053 1.00 89.69 94 GLY A O 1
ATOM 683 N N . ARG A 1 95 ? 9.192 9.037 13.994 1.00 87.81 95 ARG A N 1
ATOM 684 C CA . ARG A 1 95 ? 8.545 10.140 13.250 1.00 87.81 95 ARG A CA 1
ATOM 685 C C . ARG A 1 95 ? 7.048 10.257 13.557 1.00 87.81 95 ARG A C 1
ATOM 687 O O . ARG A 1 95 ? 6.521 11.362 13.595 1.00 87.81 95 ARG A O 1
ATOM 694 N N . LYS A 1 96 ? 6.375 9.129 13.805 1.00 88.31 96 LYS A N 1
ATOM 695 C CA . LYS A 1 96 ? 4.921 9.060 14.016 1.00 88.31 96 LYS A CA 1
ATOM 696 C C . LYS A 1 96 ? 4.515 9.026 15.488 1.00 88.31 96 LYS A C 1
ATOM 698 O O . LYS A 1 96 ? 3.372 8.718 15.785 1.00 88.31 96 LYS A O 1
ATOM 703 N N . LYS A 1 97 ? 5.412 9.367 16.424 1.00 89.44 97 LYS A N 1
ATOM 704 C CA . LYS A 1 97 ? 5.135 9.336 17.878 1.00 89.44 97 LYS A CA 1
ATOM 705 C C . LYS A 1 97 ? 3.904 10.148 18.309 1.00 89.44 97 LYS A C 1
ATOM 707 O O . LYS A 1 97 ? 3.315 9.879 19.353 1.00 89.44 97 LYS A O 1
ATOM 712 N N . ARG A 1 98 ? 3.546 11.154 17.512 1.00 88.12 98 ARG A N 1
ATOM 713 C CA . ARG A 1 98 ? 2.426 12.069 17.757 1.00 88.12 98 ARG A CA 1
ATOM 714 C C . ARG A 1 98 ? 1.090 11.539 17.235 1.00 88.12 98 ARG A C 1
ATOM 716 O O . ARG A 1 98 ? 0.071 12.120 17.560 1.00 88.12 98 ARG A O 1
ATOM 723 N N . TRP A 1 99 ? 1.085 10.466 16.443 1.00 91.12 99 TRP A N 1
ATOM 724 C CA . TRP A 1 99 ? -0.098 10.017 15.709 1.00 91.12 99 TRP A CA 1
ATOM 725 C C . TRP A 1 99 ? -0.459 8.562 15.998 1.00 91.12 99 TRP A C 1
ATOM 727 O O . TRP A 1 99 ? 0.375 7.774 16.456 1.00 91.12 99 TRP A O 1
ATOM 737 N N . ILE A 1 100 ? -1.696 8.194 15.668 1.00 91.00 100 ILE A N 1
ATOM 738 C CA . ILE A 1 100 ? -2.137 6.798 15.603 1.00 91.00 100 ILE A CA 1
ATOM 739 C C . ILE A 1 100 ? -1.549 6.155 14.343 1.00 91.00 100 ILE A C 1
ATOM 741 O O . ILE A 1 100 ? -1.860 6.546 13.217 1.00 91.00 100 ILE A O 1
ATOM 745 N N . SER A 1 101 ? -0.654 5.191 14.535 1.00 91.25 101 SER A N 1
ATOM 746 C CA . SER A 1 101 ? -0.037 4.387 13.482 1.00 91.25 101 SER A CA 1
ATOM 747 C C . SER A 1 101 ? 0.714 3.208 14.121 1.00 91.25 101 SER A C 1
ATOM 749 O O . SER A 1 101 ? 1.532 3.445 15.007 1.00 91.25 101 SER A O 1
ATOM 751 N N . PRO A 1 102 ? 0.584 1.964 13.625 1.00 93.56 102 PRO A N 1
ATOM 752 C CA . PRO A 1 102 ? -0.297 1.533 12.538 1.00 93.56 102 PRO A CA 1
ATOM 753 C C . PRO A 1 102 ? -1.787 1.536 12.886 1.00 93.56 102 PRO A C 1
ATOM 755 O O . PRO A 1 102 ? -2.159 1.521 14.057 1.00 93.56 102 PRO A O 1
ATOM 758 N N . TRP A 1 103 ? -2.611 1.480 11.842 1.00 94.06 103 TRP A N 1
ATOM 759 C CA . TRP A 1 103 ? -4.041 1.178 11.913 1.00 94.06 103 TRP A CA 1
ATOM 760 C C . TRP A 1 103 ? -4.284 -0.322 11.752 1.00 94.06 103 TRP A C 1
ATOM 762 O O . TRP A 1 103 ? -3.640 -0.955 10.919 1.00 94.06 103 TRP A O 1
ATOM 772 N N . LEU A 1 104 ? -5.197 -0.892 12.536 1.00 95.94 104 LEU A N 1
ATOM 773 C CA . LEU A 1 104 ? -5.711 -2.245 12.349 1.00 95.94 104 LEU A CA 1
ATOM 774 C C . LEU A 1 104 ? -6.915 -2.192 11.411 1.00 95.94 104 LEU A C 1
ATOM 776 O O . LEU A 1 104 ? -7.911 -1.541 11.726 1.00 95.94 104 LEU A O 1
ATOM 780 N N . MET A 1 105 ? -6.812 -2.889 10.285 1.00 95.94 105 MET A N 1
ATOM 781 C CA . MET A 1 105 ? -7.825 -2.915 9.235 1.00 95.94 105 MET A CA 1
ATOM 782 C C . MET A 1 105 ? -8.544 -4.268 9.222 1.00 95.94 105 MET A C 1
ATOM 784 O O . MET A 1 105 ? -7.910 -5.303 9.451 1.00 95.94 105 MET A O 1
ATOM 788 N N . ALA A 1 106 ? -9.846 -4.265 8.943 1.00 96.88 106 ALA A N 1
ATOM 789 C CA . ALA A 1 106 ? -10.691 -5.456 8.913 1.00 96.88 106 ALA A CA 1
ATOM 790 C C . ALA A 1 106 ? -11.648 -5.471 7.715 1.00 96.88 106 ALA A C 1
ATOM 792 O O . ALA A 1 106 ? -12.032 -4.416 7.209 1.00 96.88 106 ALA A O 1
ATOM 793 N N . THR A 1 107 ? -12.055 -6.668 7.296 1.00 96.38 107 THR A N 1
ATOM 794 C CA . THR A 1 107 ? -13.151 -6.888 6.343 1.00 96.38 107 THR A CA 1
ATOM 795 C C . THR A 1 107 ? -14.426 -7.264 7.083 1.00 96.38 107 THR A C 1
ATOM 797 O O . THR A 1 107 ? -14.387 -7.816 8.185 1.00 96.38 107 THR A O 1
ATOM 800 N N . TYR A 1 108 ? -15.567 -6.965 6.469 1.00 95.06 108 TYR A N 1
ATOM 801 C CA . TYR 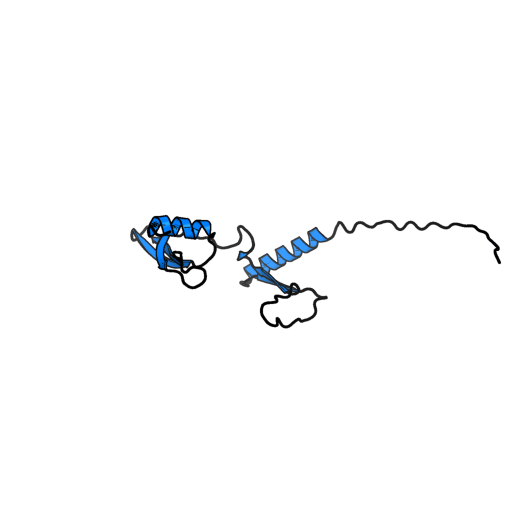A 1 108 ? -16.869 -7.396 6.960 1.00 95.06 108 TYR A CA 1
ATOM 802 C C . TYR A 1 108 ? -17.257 -8.736 6.341 1.00 95.06 108 TYR A C 1
ATOM 804 O O . TYR A 1 108 ? -17.262 -8.867 5.117 1.00 95.06 108 TYR A O 1
ATOM 812 N N . ASP A 1 109 ? -17.592 -9.713 7.184 1.00 94.94 109 ASP A N 1
ATOM 813 C CA . ASP A 1 109 ? -18.174 -10.980 6.749 1.00 94.94 109 ASP A CA 1
ATOM 814 C C . ASP A 1 109 ? -19.711 -10.918 6.858 1.00 94.94 109 ASP A C 1
ATOM 816 O O . ASP A 1 109 ? -20.242 -10.881 7.975 1.00 94.94 109 ASP A O 1
ATOM 820 N N . PRO A 1 110 ? -20.450 -10.935 5.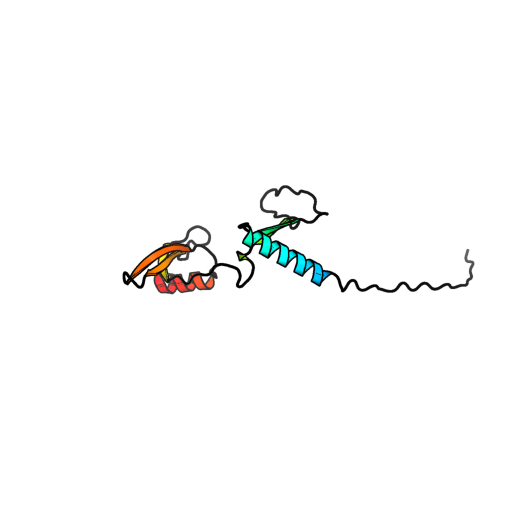731 1.00 93.69 110 PRO A N 1
ATOM 821 C CA . PRO A 1 110 ? -21.909 -10.868 5.741 1.00 93.69 110 PRO A CA 1
ATOM 822 C C . PRO A 1 110 ? -22.579 -12.133 6.296 1.00 93.69 110 PRO A C 1
ATOM 824 O O . PRO A 1 110 ? -23.748 -12.074 6.668 1.00 93.69 110 PRO A O 1
ATOM 827 N N . HIS A 1 111 ? -21.880 -13.270 6.362 1.00 94.62 111 HIS A N 1
ATOM 828 C CA . HIS A 1 111 ? -22.457 -14.527 6.844 1.00 94.62 111 HIS A CA 1
ATOM 829 C C . HIS A 1 111 ? -22.472 -14.608 8.369 1.00 94.62 111 HIS A C 1
ATOM 831 O O . HIS A 1 111 ? -23.456 -15.053 8.958 1.00 94.62 111 HIS A O 1
ATOM 837 N N . THR A 1 112 ? -21.388 -14.173 9.012 1.00 93.75 112 THR A N 1
ATOM 838 C CA . THR A 1 112 ? -21.280 -14.153 10.479 1.00 93.75 112 THR A CA 1
ATOM 839 C C . THR A 1 112 ? -21.675 -12.807 11.082 1.00 93.75 112 THR A C 1
ATOM 841 O O . THR A 1 112 ? -21.925 -12.726 12.284 1.00 93.75 112 THR A O 1
ATOM 844 N N . GLY A 1 113 ? -21.735 -11.745 10.272 1.00 93.00 113 GLY A N 1
ATOM 845 C CA . GLY A 1 113 ? -21.981 -10.380 10.732 1.00 93.00 113 GLY A CA 1
ATOM 846 C C . GLY A 1 113 ? -20.822 -9.798 11.545 1.00 93.00 113 GLY A C 1
ATOM 847 O O . GLY A 1 113 ? -21.025 -8.840 12.291 1.00 93.00 113 GLY A O 1
ATOM 848 N N . THR A 1 114 ? -19.620 -10.374 11.438 1.00 94.50 114 THR A N 1
ATOM 849 C CA . THR A 1 114 ? -18.447 -9.988 12.237 1.00 94.50 114 THR A CA 1
ATOM 850 C C . THR A 1 114 ? -17.369 -9.302 11.398 1.00 94.50 114 THR A C 1
ATOM 852 O O . THR A 1 114 ? -17.331 -9.422 10.173 1.00 94.50 114 THR A O 1
ATOM 855 N N . LEU A 1 115 ? -16.492 -8.544 12.067 1.00 95.19 115 LEU A N 1
ATOM 856 C CA . LEU A 1 115 ? -15.323 -7.925 11.440 1.00 95.19 115 LEU A CA 1
ATOM 857 C C . LEU A 1 115 ? -14.092 -8.809 11.648 1.00 95.19 115 LEU A C 1
ATOM 859 O O . LEU A 1 115 ? -13.627 -8.987 12.775 1.00 95.19 115 LEU A O 1
ATOM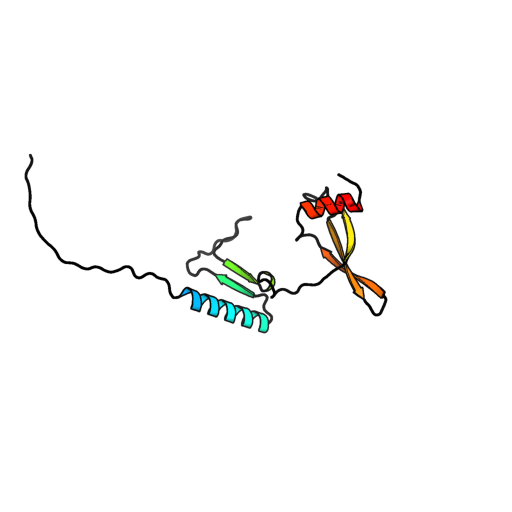 863 N N . GLY A 1 116 ? -13.547 -9.329 10.550 1.00 94.81 116 GLY A N 1
ATOM 864 C CA . GLY A 1 116 ? -12.317 -10.112 10.540 1.00 94.81 116 GLY A CA 1
ATOM 865 C C . GLY A 1 116 ? -11.103 -9.210 10.342 1.00 94.81 116 GLY A C 1
ATOM 866 O O . GLY A 1 116 ? -10.986 -8.540 9.319 1.00 94.81 116 GLY A O 1
ATOM 867 N N . SER A 1 117 ? -10.179 -9.172 11.305 1.00 95.69 117 SER A N 1
ATOM 868 C CA . SER A 1 117 ? -8.940 -8.397 11.159 1.00 95.69 117 SER A CA 1
ATOM 869 C C . SER A 1 117 ? -8.040 -8.973 10.059 1.00 95.69 117 SER A C 1
ATOM 871 O O . SER A 1 117 ? -7.811 -10.181 10.038 1.00 95.69 117 SER A O 1
ATOM 873 N N . VAL A 1 118 ? -7.479 -8.111 9.206 1.00 95.00 118 VAL A N 1
ATOM 874 C CA . VAL A 1 118 ? -6.677 -8.507 8.035 1.00 95.00 118 VAL A CA 1
ATOM 875 C C . VAL A 1 118 ? -5.224 -8.084 8.182 1.00 95.00 118 VAL A C 1
ATOM 877 O O . VAL A 1 118 ? -4.319 -8.914 8.161 1.00 95.00 118 VAL A O 1
ATOM 880 N N . CYS A 1 119 ? -4.968 -6.783 8.326 1.00 94.31 119 CYS A N 1
ATOM 881 C CA . CYS A 1 119 ? -3.605 -6.267 8.297 1.00 94.31 119 CYS A CA 1
ATOM 882 C C . CYS A 1 119 ? -3.428 -5.010 9.145 1.00 94.31 119 CYS A C 1
ATOM 884 O O . CYS A 1 119 ? -4.380 -4.343 9.558 1.00 94.31 119 CYS A O 1
ATOM 886 N N . ARG A 1 120 ? -2.157 -4.684 9.398 1.00 95.06 120 ARG A N 1
ATOM 887 C CA . ARG A 1 120 ? -1.752 -3.414 9.995 1.00 95.06 120 ARG A CA 1
ATOM 888 C C . ARG A 1 120 ? -1.282 -2.467 8.898 1.00 95.06 120 ARG A C 1
ATOM 890 O O . ARG A 1 120 ? -0.248 -2.713 8.283 1.00 95.06 120 ARG A O 1
ATOM 897 N N . CYS A 1 121 ? -1.992 -1.364 8.693 1.00 93.25 121 CYS A N 1
ATOM 898 C CA . CYS A 1 121 ? -1.603 -0.338 7.734 1.00 93.25 121 CYS A CA 1
ATOM 899 C C . CYS A 1 121 ? -0.684 0.699 8.400 1.00 93.25 121 CYS A C 1
ATOM 901 O O . CYS A 1 121 ? -1.091 1.432 9.306 1.00 93.25 121 CYS A O 1
ATOM 903 N N . MET A 1 122 ? 0.585 0.730 7.975 1.00 89.88 122 MET A N 1
ATOM 904 C CA . MET A 1 122 ? 1.620 1.620 8.524 1.00 89.88 122 MET A CA 1
ATOM 905 C C . MET A 1 122 ? 1.916 2.843 7.657 1.00 89.88 122 MET A C 1
ATOM 907 O O . MET A 1 122 ? 2.507 3.796 8.159 1.00 89.88 122 MET A O 1
ATOM 911 N N . SER A 1 123 ? 1.596 2.831 6.366 1.00 88.31 123 SER A N 1
ATOM 912 C CA . SER A 1 123 ? 2.007 3.855 5.395 1.00 88.31 123 SER A CA 1
ATOM 913 C C . SER A 1 123 ? 0.991 3.966 4.263 1.00 88.31 123 SER A C 1
ATOM 915 O O . SER A 1 123 ? 0.156 3.088 4.115 1.00 88.31 123 SER A O 1
ATOM 917 N N . GLY A 1 124 ? 1.069 5.039 3.472 1.00 87.75 124 GLY A N 1
ATOM 918 C CA . 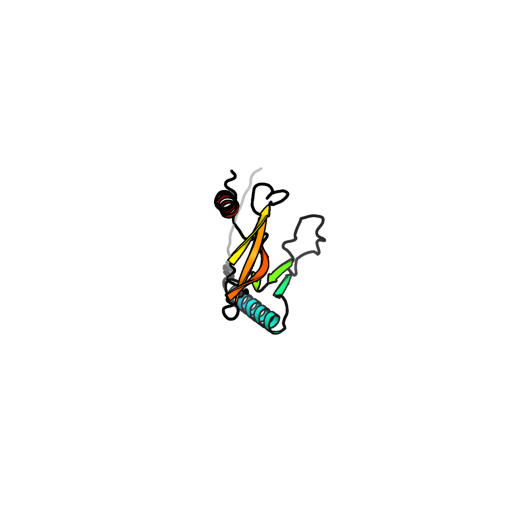GLY A 1 124 ? 0.126 5.319 2.378 1.00 87.75 124 GLY A CA 1
ATOM 919 C C . GLY A 1 124 ? -0.796 6.507 2.660 1.00 87.75 124 GLY A C 1
ATOM 920 O O . GLY A 1 124 ? -1.283 7.133 1.731 1.00 87.75 124 GLY A O 1
ATOM 921 N N . PHE A 1 125 ? -0.959 6.888 3.929 1.00 90.06 125 PHE A N 1
ATOM 922 C CA . PHE A 1 125 ? -1.720 8.081 4.308 1.00 90.06 125 PHE A CA 1
ATOM 923 C C . PHE A 1 125 ? -0.869 9.352 4.353 1.00 90.06 125 PHE A C 1
ATOM 925 O O . PHE A 1 125 ? 0.328 9.304 4.662 1.00 90.06 125 PHE A O 1
ATOM 932 N N . SER A 1 126 ? -1.519 10.490 4.107 1.00 91.25 126 SER A N 1
ATOM 933 C CA . SER A 1 126 ? -0.924 11.815 4.262 1.00 91.25 126 SER A CA 1
ATOM 934 C C . SER A 1 126 ? -0.714 12.167 5.739 1.00 91.25 126 SER A C 1
ATOM 936 O O . SER A 1 126 ? -1.406 11.675 6.632 1.00 91.25 126 SER A O 1
ATOM 938 N N . ASP A 1 127 ? 0.234 13.064 6.011 1.00 90.56 127 ASP A N 1
ATOM 939 C CA . ASP A 1 127 ? 0.462 13.571 7.370 1.00 90.56 127 ASP A CA 1
ATOM 940 C C . ASP A 1 127 ? -0.767 14.344 7.908 1.00 90.56 127 ASP A C 1
ATOM 942 O O . ASP A 1 127 ? -1.015 14.340 9.114 1.00 90.56 127 ASP A O 1
ATOM 946 N N . VAL A 1 128 ? -1.577 14.938 7.017 1.00 92.62 128 VAL A N 1
ATOM 947 C CA . VAL A 1 128 ? -2.870 15.564 7.359 1.00 92.62 128 VAL A CA 1
ATOM 948 C C . VAL A 1 128 ? -3.850 14.518 7.885 1.00 92.62 128 VAL A C 1
ATOM 950 O O . VAL A 1 128 ? -4.384 14.689 8.978 1.00 92.62 128 VAL A O 1
ATOM 953 N N . PHE A 1 129 ? -4.000 13.391 7.180 1.00 91.62 129 PHE A N 1
ATOM 954 C CA . PHE A 1 129 ? -4.869 12.296 7.614 1.00 91.62 129 PHE A CA 1
ATOM 955 C C . PHE A 1 129 ? -4.479 11.773 9.001 1.00 91.62 129 PHE A C 1
ATOM 957 O O . PHE A 1 129 ? -5.335 11.615 9.868 1.00 91.62 129 PHE A O 1
ATOM 964 N N . TYR A 1 130 ? -3.183 11.539 9.246 1.00 90.56 130 TYR A N 1
ATOM 965 C CA . TYR A 1 130 ? -2.723 11.068 10.557 1.00 90.56 130 TYR A CA 1
ATOM 966 C C . TYR A 1 130 ? -3.068 12.045 11.680 1.00 90.56 130 TYR A C 1
ATOM 968 O O . TYR A 1 130 ? -3.472 11.609 12.760 1.00 90.56 130 TYR A O 1
ATOM 976 N N . ARG A 1 131 ? -2.916 13.351 11.437 1.00 90.38 131 ARG A N 1
ATOM 977 C CA . ARG A 1 131 ? -3.253 14.391 12.411 1.00 90.38 131 ARG A CA 1
ATOM 978 C C . ARG A 1 131 ? -4.751 14.405 12.703 1.00 90.38 131 ARG A C 1
ATOM 980 O O . ARG A 1 131 ? -5.135 14.260 13.858 1.00 90.38 131 ARG A O 1
ATOM 987 N N . GLU A 1 132 ? -5.582 14.529 11.672 1.00 92.00 132 GLU A N 1
ATOM 988 C CA . GLU A 1 132 ? -7.039 14.621 11.820 1.00 92.00 132 GLU A CA 1
ATOM 989 C C . GLU A 1 132 ? -7.631 13.370 12.467 1.00 92.00 132 GLU A C 1
ATOM 991 O O . GLU A 1 132 ? -8.446 13.477 13.380 1.00 92.00 132 GLU A O 1
ATOM 996 N N . ALA A 1 133 ? -7.178 12.182 12.061 1.00 90.31 133 ALA A N 1
ATOM 997 C CA . ALA A 1 133 ? -7.620 10.938 12.675 1.00 90.31 133 ALA A CA 1
ATOM 998 C C . ALA A 1 133 ? -7.197 10.864 14.152 1.00 90.31 133 ALA A C 1
ATOM 1000 O O . ALA A 1 133 ? -7.988 10.473 15.007 1.00 90.31 133 ALA A O 1
ATOM 1001 N N . THR A 1 134 ? -5.976 11.289 14.485 1.00 89.75 134 THR A N 1
ATOM 1002 C CA . THR A 1 134 ? -5.514 11.300 15.882 1.00 89.75 134 THR A CA 1
ATOM 1003 C C . THR A 1 134 ? -6.347 12.251 16.741 1.00 89.75 134 THR A C 1
ATOM 1005 O O . THR A 1 134 ? -6.794 11.847 17.813 1.00 89.75 134 THR A O 1
ATOM 1008 N N . ILE A 1 135 ? -6.633 13.462 16.253 1.00 91.19 135 ILE A N 1
ATOM 1009 C CA . ILE A 1 135 ? -7.512 14.422 16.938 1.00 91.19 135 ILE A CA 1
ATOM 1010 C C . ILE A 1 135 ? -8.912 13.825 17.106 1.00 91.19 135 ILE A C 1
ATOM 1012 O O . ILE A 1 135 ? -9.468 13.844 18.200 1.00 91.19 135 ILE A O 1
ATOM 1016 N N . ARG A 1 136 ? -9.466 13.233 16.042 1.00 90.38 136 ARG A N 1
ATOM 1017 C CA . ARG A 1 136 ? -10.818 12.666 16.041 1.00 90.38 136 ARG A CA 1
ATOM 1018 C C . ARG A 1 136 ? -10.998 11.533 17.051 1.00 90.38 136 ARG A C 1
ATOM 1020 O O . ARG A 1 136 ? -12.049 11.463 17.677 1.00 90.38 136 ARG A O 1
ATOM 1027 N N . TYR A 1 137 ? -10.018 10.637 17.178 1.00 88.50 137 TYR A N 1
ATOM 1028 C CA . TYR A 1 137 ? -10.169 9.412 17.974 1.00 88.50 137 TYR A CA 1
ATOM 1029 C C . TYR A 1 137 ? -9.507 9.465 19.355 1.00 88.50 137 TYR A C 1
ATOM 1031 O O . TYR A 1 137 ? -9.953 8.758 20.254 1.00 88.50 137 TYR A O 1
ATOM 1039 N N . LEU A 1 138 ? -8.457 10.269 19.542 1.00 86.25 138 LEU A N 1
ATOM 1040 C CA . LEU A 1 138 ? -7.757 10.401 20.827 1.00 86.25 138 LEU A CA 1
ATOM 1041 C C . LEU A 1 138 ? -7.904 11.785 21.469 1.00 86.25 138 LEU A C 1
ATOM 1043 O O . LEU A 1 138 ? -7.480 11.950 22.610 1.00 86.25 138 LEU A O 1
ATOM 1047 N N . GLY A 1 139 ? -8.464 12.778 20.768 1.00 79.38 139 GLY A N 1
ATOM 1048 C CA . GLY A 1 139 ? -8.632 14.137 21.296 1.00 79.38 139 GLY A CA 1
ATOM 1049 C C . GLY A 1 139 ? -7.320 14.877 21.588 1.00 79.38 139 GLY A C 1
ATOM 1050 O O . GLY A 1 139 ? -7.341 15.879 22.294 1.00 79.38 139 GLY A O 1
ATOM 1051 N N . GLY A 1 140 ? -6.179 14.373 21.102 1.00 64.25 140 GLY A N 1
ATOM 1052 C CA . GLY A 1 140 ? -4.857 14.958 21.339 1.00 64.25 140 GLY A CA 1
ATOM 1053 C C . GLY A 1 140 ? -4.384 15.834 20.177 1.00 64.25 140 GLY A C 1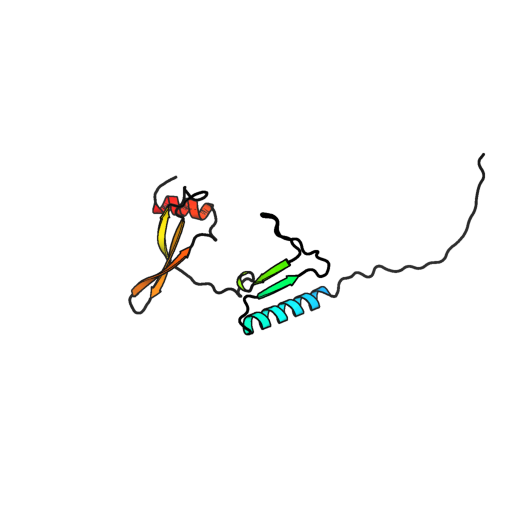
ATOM 1054 O O . GLY A 1 140 ? -4.541 15.437 19.021 1.00 64.25 140 GLY A O 1
ATOM 1055 N N . GLU A 1 141 ? -3.791 16.988 20.504 1.00 54.56 141 GLU A N 1
ATOM 1056 C CA . GLU A 1 141 ? -3.073 17.880 19.570 1.00 54.56 141 GLU A CA 1
ATOM 1057 C C . GLU A 1 141 ? -1.717 17.317 19.100 1.00 54.56 141 GLU A C 1
ATOM 1059 O O . GLU A 1 141 ? -0.969 16.729 19.923 1.00 54.56 141 GLU A O 1
#